Protein AF-A0A357MB24-F1 (afdb_monomer_lite)

Foldseek 3Di:
DVVVVVCVVVVHDDFDWAKDWDKDAPDFQDDPPDDDDDDDDDPVCPVVVVVVVVVLVCVQPVPPDPPNPRVVNPPVVVVVCVVRGIDTPDMDTGPTDPPDPDD

Radius of gyration: 17.46 Å; chains: 1; bounding box: 36×30×53 Å

pLDDT: mean 71.35, std 13.19, range [35.91, 92.62]

Secondary structure (DSSP, 8-state):
-HHHHHHHHHT-----EEEEEEEE-SS--PPTT---------GGGHHHHHHHHHHHHHHHHTS--TT---TTT-HHHHHHHHHTT-EEEEEEEEEE---PPP-

Structure (mmCIF, N/CA/C/O backbone):
data_AF-A0A357MB24-F1
#
_entry.id   AF-A0A357MB24-F1
#
loop_
_atom_site.group_PDB
_atom_site.id
_atom_site.type_symbol
_atom_site.label_atom_id
_atom_site.label_alt_id
_atom_site.label_comp_id
_atom_site.label_asym_id
_atom_site.label_entity_id
_atom_site.label_seq_id
_atom_site.pdbx_PDB_ins_code
_atom_site.Cartn_x
_atom_site.Cartn_y
_atom_site.Cartn_z
_atom_site.occupancy
_atom_site.B_iso_or_equiv
_atom_site.auth_seq_id
_atom_site.auth_comp_id
_atom_site.auth_asym_id
_atom_site.auth_atom_id
_atom_site.pdbx_PDB_model_num
ATOM 1 N N . MET A 1 1 ? 21.504 -3.002 -14.588 1.00 62.97 1 MET A N 1
ATOM 2 C CA . MET A 1 1 ? 20.906 -4.330 -14.275 1.00 62.97 1 MET A CA 1
ATOM 3 C C . MET A 1 1 ? 20.815 -5.166 -15.553 1.00 62.97 1 MET A C 1
ATOM 5 O O . MET A 1 1 ? 20.889 -4.589 -16.623 1.00 62.97 1 MET A O 1
ATOM 9 N N . PHE A 1 2 ? 20.645 -6.496 -15.474 1.00 74.50 2 PHE A N 1
ATOM 10 C CA . PHE A 1 2 ? 20.556 -7.361 -16.670 1.00 74.50 2 PHE A CA 1
ATOM 11 C C . PHE A 1 2 ? 19.482 -6.898 -17.671 1.00 74.50 2 PHE A C 1
ATOM 13 O O . PHE A 1 2 ? 19.770 -6.830 -18.856 1.00 74.50 2 PHE A O 1
ATOM 20 N N . ALA A 1 3 ? 18.284 -6.524 -17.200 1.00 72.12 3 ALA A N 1
ATOM 21 C CA . ALA A 1 3 ? 17.195 -6.054 -18.063 1.00 72.12 3 ALA A CA 1
ATOM 22 C C . ALA A 1 3 ? 17.539 -4.756 -18.818 1.00 72.12 3 ALA A C 1
ATOM 24 O O . ALA A 1 3 ? 17.264 -4.666 -20.006 1.00 72.12 3 ALA A O 1
ATOM 25 N N . GLU A 1 4 ? 18.200 -3.794 -18.160 1.00 72.38 4 GLU A N 1
ATOM 26 C CA . GLU A 1 4 ? 18.705 -2.568 -18.803 1.00 72.38 4 GLU A CA 1
ATOM 27 C C . GLU A 1 4 ? 19.686 -2.906 -19.922 1.00 72.38 4 GLU A C 1
ATOM 29 O O . GLU A 1 4 ? 19.462 -2.539 -21.069 1.00 72.38 4 GLU A O 1
ATOM 34 N N . SER A 1 5 ? 20.730 -3.673 -19.602 1.00 77.81 5 SER A N 1
ATOM 35 C CA . SER A 1 5 ? 21.784 -4.011 -20.562 1.00 77.81 5 SER A CA 1
ATOM 36 C C . SER A 1 5 ? 21.286 -4.900 -21.708 1.00 77.81 5 SER A C 1
ATOM 38 O O . SER A 1 5 ? 21.794 -4.808 -22.820 1.00 77.81 5 SER A O 1
ATOM 40 N N . PHE A 1 6 ? 20.294 -5.758 -21.454 1.00 80.75 6 PHE A N 1
ATOM 41 C CA . PHE A 1 6 ? 19.642 -6.568 -22.481 1.00 80.75 6 PHE A CA 1
ATOM 42 C C . PHE A 1 6 ? 18.815 -5.690 -23.429 1.00 80.75 6 PHE A C 1
ATOM 44 O O . PHE A 1 6 ? 18.965 -5.782 -24.643 1.00 80.75 6 PHE A O 1
ATOM 51 N N . CYS A 1 7 ? 17.989 -4.797 -22.889 1.00 82.81 7 CYS A N 1
ATOM 52 C CA . CYS A 1 7 ? 17.158 -3.905 -23.691 1.00 82.81 7 CYS A CA 1
ATOM 53 C C . CYS A 1 7 ? 17.979 -2.890 -24.499 1.00 82.81 7 CYS A C 1
ATOM 55 O O . CYS A 1 7 ? 17.669 -2.672 -25.666 1.00 82.81 7 CYS A O 1
ATOM 57 N N . GLU A 1 8 ? 19.064 -2.346 -23.934 1.00 81.19 8 GLU A N 1
ATOM 58 C CA . GLU A 1 8 ? 20.014 -1.485 -24.658 1.00 81.19 8 GLU A CA 1
ATOM 59 C C . GLU A 1 8 ? 20.636 -2.191 -25.871 1.00 81.19 8 GLU A C 1
ATOM 61 O O . GLU A 1 8 ? 20.787 -1.581 -26.926 1.00 81.19 8 GLU A O 1
ATOM 66 N N . LEU A 1 9 ? 20.972 -3.479 -25.738 1.00 87.19 9 LEU A N 1
ATOM 67 C CA . LEU A 1 9 ? 21.553 -4.276 -26.822 1.00 87.19 9 LEU A CA 1
ATOM 68 C C . LEU A 1 9 ? 20.534 -4.614 -27.922 1.00 87.19 9 LEU A C 1
ATOM 7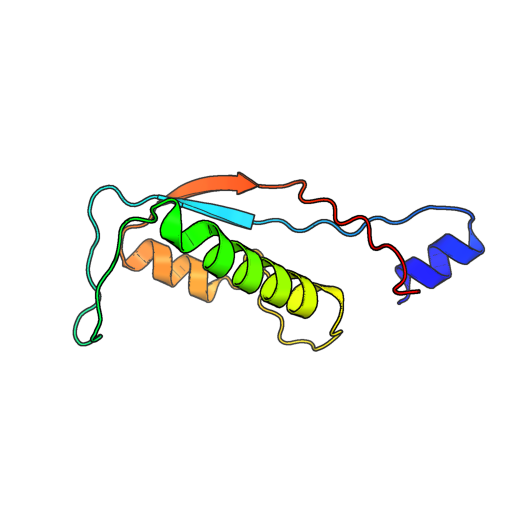0 O O . LEU A 1 9 ? 20.910 -4.769 -29.081 1.00 87.19 9 LEU A O 1
ATOM 74 N N . HIS A 1 10 ? 19.264 -4.765 -27.550 1.00 87.25 10 HIS A N 1
ATOM 75 C CA . HIS A 1 10 ? 18.193 -5.222 -28.435 1.00 87.25 10 HIS A CA 1
ATOM 76 C C . HIS A 1 10 ? 17.276 -4.095 -28.942 1.00 87.25 10 HIS A C 1
ATOM 78 O O . HIS A 1 10 ? 16.293 -4.388 -29.615 1.00 87.25 10 HIS A O 1
ATOM 84 N N . GLU A 1 11 ? 17.591 -2.828 -28.643 1.00 82.00 11 GLU A N 1
ATOM 85 C CA . GLU A 1 11 ? 16.744 -1.657 -28.944 1.00 82.00 11 GLU A CA 1
ATOM 86 C C . GLU A 1 11 ? 15.303 -1.792 -28.409 1.00 82.00 11 GLU A C 1
ATOM 88 O O . GLU A 1 11 ? 14.352 -1.215 -28.938 1.00 82.00 11 GLU A O 1
ATOM 93 N N . GLU A 1 12 ? 15.133 -2.549 -27.326 1.00 81.56 12 GLU A N 1
ATOM 94 C CA . GLU A 1 12 ? 13.852 -2.711 -26.646 1.00 81.56 12 GLU A CA 1
ATOM 95 C C . GLU A 1 12 ? 13.752 -1.762 -25.445 1.00 81.56 12 GLU A C 1
ATOM 97 O O . GLU A 1 12 ? 14.744 -1.245 -24.934 1.00 81.56 12 GLU A O 1
ATOM 102 N N . THR A 1 13 ? 12.537 -1.532 -24.949 1.00 72.38 13 THR A N 1
ATOM 103 C CA . THR A 1 13 ? 12.313 -0.780 -23.706 1.00 72.38 13 THR A CA 1
ATOM 104 C C . THR A 1 13 ? 11.803 -1.720 -22.627 1.00 72.38 13 THR A C 1
ATOM 106 O O . THR A 1 13 ? 10.752 -2.334 -22.810 1.00 72.38 13 THR A O 1
ATOM 109 N N . PHE A 1 14 ? 12.468 -1.779 -21.474 1.00 69.50 14 PHE A N 1
ATOM 110 C CA . PHE A 1 14 ? 11.886 -2.404 -20.287 1.00 69.50 14 PHE A CA 1
ATOM 111 C C . PHE A 1 14 ? 11.235 -1.345 -19.397 1.00 69.50 14 PHE A C 1
ATOM 113 O O . PHE A 1 14 ? 11.650 -0.187 -19.352 1.00 69.50 14 PHE A O 1
ATOM 120 N N . HIS A 1 15 ? 10.200 -1.761 -18.678 1.00 68.56 15 HIS A N 1
ATOM 121 C CA . HIS A 1 15 ? 9.497 -0.927 -17.718 1.00 68.56 15 HIS A CA 1
ATOM 122 C C . HIS A 1 15 ? 9.407 -1.667 -16.394 1.00 68.56 15 HIS A C 1
ATOM 124 O O . HIS A 1 15 ? 9.068 -2.851 -16.349 1.00 68.56 15 HIS A O 1
ATOM 130 N N . THR A 1 16 ? 9.694 -0.954 -15.312 1.00 66.88 16 THR A N 1
ATOM 131 C CA . THR A 1 16 ? 9.544 -1.488 -13.965 1.00 66.88 16 THR A CA 1
ATOM 132 C C . THR A 1 16 ? 8.199 -1.053 -13.400 1.00 66.88 16 THR A C 1
ATOM 134 O O . THR A 1 16 ? 7.892 0.138 -13.371 1.00 66.88 16 THR A O 1
ATOM 137 N N . TYR A 1 17 ? 7.415 -2.018 -12.925 1.00 67.56 17 TYR A N 1
ATOM 138 C CA . TYR A 1 17 ? 6.097 -1.784 -12.338 1.00 67.56 17 TYR A CA 1
ATOM 139 C C . TYR A 1 17 ? 6.093 -2.155 -10.856 1.00 67.56 17 TYR A C 1
ATOM 141 O O . TYR A 1 17 ? 6.716 -3.139 -10.449 1.00 67.56 17 TYR A O 1
ATOM 149 N N . MET A 1 18 ? 5.387 -1.365 -10.041 1.00 71.12 18 MET A N 1
ATOM 150 C CA . MET A 1 18 ? 5.107 -1.695 -8.642 1.00 71.12 18 MET A CA 1
ATOM 151 C C . MET A 1 18 ? 3.682 -2.213 -8.502 1.00 71.12 18 MET A C 1
ATOM 153 O O . MET A 1 18 ? 2.736 -1.547 -8.915 1.00 71.12 18 MET A O 1
ATOM 157 N N . MET A 1 19 ? 3.545 -3.353 -7.831 1.00 73.69 19 MET A N 1
ATOM 158 C CA . MET A 1 19 ? 2.257 -3.897 -7.414 1.00 73.69 19 MET A CA 1
ATOM 159 C C . MET A 1 19 ? 2.032 -3.588 -5.933 1.00 73.69 19 MET A C 1
ATOM 161 O O . MET A 1 19 ? 2.840 -3.986 -5.089 1.00 73.69 19 MET A O 1
ATOM 165 N N . LEU A 1 20 ? 0.924 -2.922 -5.609 1.00 76.31 20 LEU A N 1
ATOM 166 C CA . LEU A 1 20 ? 0.469 -2.726 -4.230 1.00 76.31 20 LEU A CA 1
ATOM 167 C C . LEU A 1 20 ? -0.838 -3.480 -3.992 1.00 76.31 20 LEU A C 1
ATOM 169 O O . LEU A 1 20 ? -1.745 -3.444 -4.822 1.00 76.31 20 LEU A O 1
ATOM 173 N N . GLU A 1 21 ? -0.954 -4.124 -2.835 1.00 76.75 21 GLU A N 1
ATOM 174 C CA . GLU A 1 21 ? -2.209 -4.713 -2.369 1.00 76.75 21 GLU A CA 1
ATOM 175 C C . GLU A 1 21 ? -2.892 -3.741 -1.407 1.00 76.75 21 GLU A C 1
ATOM 177 O O . GLU A 1 21 ? -2.292 -3.266 -0.439 1.00 76.75 21 GLU A O 1
ATOM 182 N N . ALA A 1 22 ? -4.148 -3.418 -1.698 1.00 79.56 22 ALA A N 1
ATOM 183 C CA . ALA A 1 22 ? -4.979 -2.586 -0.850 1.00 79.56 22 ALA A CA 1
ATOM 184 C C . ALA A 1 22 ? -5.743 -3.472 0.132 1.00 79.56 22 ALA A C 1
ATOM 186 O O . ALA A 1 22 ? -6.272 -4.521 -0.235 1.00 79.56 22 ALA A O 1
ATOM 187 N N . TYR A 1 23 ? -5.844 -3.016 1.374 1.00 81.44 23 TYR A N 1
ATOM 188 C CA . TYR A 1 23 ? -6.567 -3.701 2.432 1.00 81.44 23 TYR A CA 1
ATOM 189 C C . TYR A 1 23 ? -7.547 -2.737 3.094 1.00 81.44 23 TYR A C 1
ATOM 191 O O . TYR A 1 23 ? -7.236 -1.559 3.277 1.00 81.44 23 TYR 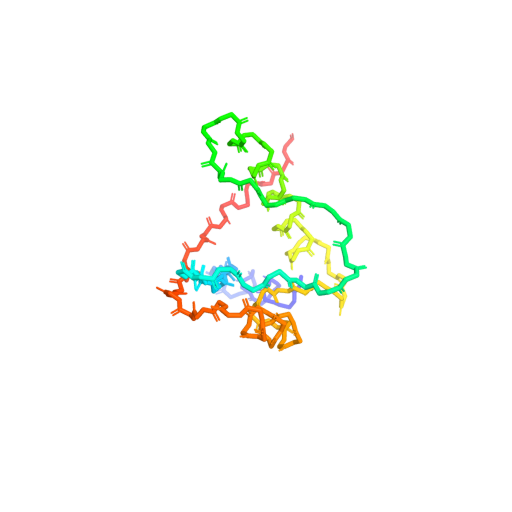A O 1
ATOM 199 N N . HIS A 1 24 ? -8.711 -3.236 3.500 1.00 82.06 24 HIS A N 1
ATOM 200 C CA . HIS A 1 24 ? -9.684 -2.461 4.266 1.00 82.06 24 HIS A CA 1
ATOM 201 C C . HIS A 1 24 ? -10.122 -3.224 5.515 1.00 82.06 24 HIS A C 1
ATOM 203 O O . HIS A 1 24 ? -10.111 -4.453 5.552 1.00 82.06 24 HIS A O 1
ATOM 209 N N . CYS A 1 25 ? -10.496 -2.496 6.563 1.00 80.94 25 CYS A N 1
ATOM 210 C CA . CYS A 1 25 ? -10.952 -3.078 7.817 1.00 80.94 25 CYS A CA 1
ATOM 211 C C . CYS A 1 25 ? -12.196 -2.335 8.297 1.00 80.94 25 CYS A C 1
ATOM 213 O O . CYS A 1 25 ? -12.135 -1.140 8.573 1.00 80.94 25 CYS A O 1
ATOM 215 N N . LEU A 1 26 ? -13.323 -3.045 8.390 1.00 75.88 26 LEU A N 1
ATOM 216 C CA . LEU A 1 26 ? -14.587 -2.474 8.870 1.00 75.88 26 LEU A CA 1
ATOM 217 C C . LEU A 1 26 ? -14.618 -2.351 10.399 1.00 75.88 26 LEU A C 1
ATOM 219 O O . LEU A 1 26 ? -15.227 -1.432 10.937 1.00 75.88 26 LEU A O 1
ATOM 223 N N . VAL A 1 27 ? -13.947 -3.273 11.098 1.00 80.19 27 VAL A N 1
ATOM 224 C CA . VAL A 1 27 ? -13.848 -3.299 12.561 1.00 80.19 27 VAL A CA 1
ATOM 225 C C . VAL A 1 27 ? -12.402 -3.563 12.949 1.00 80.19 27 VAL A C 1
ATOM 227 O O . VAL A 1 27 ? -11.927 -4.698 12.914 1.00 80.19 27 VAL A O 1
ATOM 230 N N . VAL A 1 28 ? -11.702 -2.498 13.328 1.00 74.50 28 VAL A N 1
ATOM 231 C CA . VAL A 1 28 ? -10.289 -2.558 13.705 1.00 74.50 28 VAL A CA 1
ATOM 232 C C . VAL A 1 28 ? -10.103 -3.409 14.961 1.00 74.5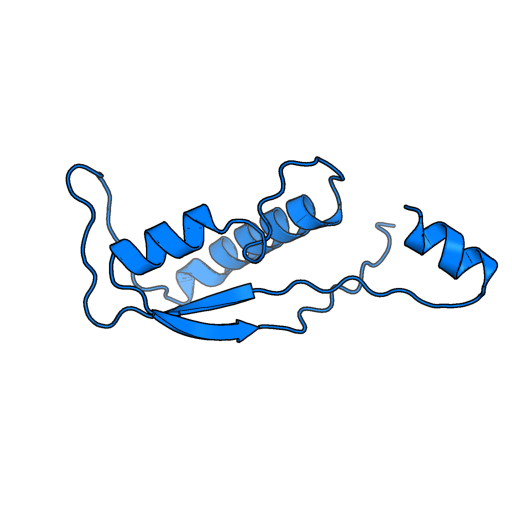0 28 VAL A C 1
ATOM 234 O O . VAL A 1 28 ? -10.556 -3.033 16.046 1.00 74.50 28 VAL A O 1
ATOM 237 N N . LYS A 1 29 ? -9.338 -4.502 14.852 1.00 79.88 29 LYS A N 1
ATOM 238 C CA . LYS A 1 29 ? -8.838 -5.234 16.023 1.00 79.88 29 LYS A CA 1
ATOM 239 C C . LYS A 1 29 ? -7.505 -4.632 16.449 1.00 79.88 29 LYS A C 1
ATOM 241 O O . LYS A 1 29 ? -6.475 -4.872 15.825 1.00 79.88 29 LYS A O 1
ATOM 246 N N . LYS A 1 30 ? -7.515 -3.813 17.503 1.00 76.25 30 LYS A N 1
ATOM 247 C CA . LYS A 1 30 ? -6.277 -3.211 18.015 1.00 76.25 30 LYS A CA 1
ATOM 248 C C . LYS A 1 30 ? -5.346 -4.305 18.564 1.00 76.25 30 LYS A C 1
ATOM 250 O O . LYS A 1 30 ? -5.810 -5.119 19.364 1.00 76.25 30 LYS A O 1
ATOM 255 N N . PRO A 1 31 ? -4.059 -4.328 18.177 1.00 73.75 31 PRO A N 1
ATOM 256 C CA . PRO A 1 31 ? -3.100 -5.266 18.746 1.00 73.75 31 PRO A CA 1
ATOM 257 C C . PRO A 1 31 ? -2.912 -5.005 20.245 1.00 73.75 31 PRO A C 1
ATOM 259 O O . PRO A 1 31 ? -2.805 -3.860 20.689 1.00 73.75 31 PRO A O 1
ATOM 262 N N . SER A 1 32 ? -2.884 -6.077 21.035 1.00 78.12 32 SER A N 1
ATOM 263 C CA . SER A 1 32 ? -2.657 -6.006 22.479 1.00 78.12 32 SER A CA 1
ATOM 264 C C . SER A 1 32 ? -1.213 -5.582 22.768 1.00 78.12 32 SER A C 1
ATOM 266 O O . SER A 1 32 ? -0.290 -6.068 22.121 1.00 78.12 32 SER A O 1
ATOM 268 N N . ASN A 1 33 ? -1.011 -4.706 23.757 1.00 80.12 33 ASN A N 1
ATOM 269 C CA . ASN A 1 33 ? 0.311 -4.253 24.227 1.00 80.12 33 ASN A CA 1
ATOM 270 C C . ASN A 1 33 ? 1.149 -3.436 23.222 1.00 80.12 33 ASN A C 1
ATOM 272 O O . ASN A 1 33 ? 2.353 -3.284 23.416 1.00 80.12 33 ASN A O 1
ATOM 276 N N . VAL A 1 34 ? 0.533 -2.869 22.181 1.00 78.19 34 VAL A N 1
ATOM 277 C CA . VAL A 1 34 ? 1.187 -1.901 21.285 1.00 78.19 34 VAL A CA 1
ATOM 278 C C . VAL A 1 34 ? 0.643 -0.505 21.584 1.00 78.19 34 VAL A C 1
ATOM 280 O O . VAL A 1 34 ? -0.549 -0.247 21.421 1.00 78.19 34 VAL A O 1
ATOM 283 N N . GLY A 1 35 ? 1.509 0.397 22.049 1.00 79.38 35 GLY A N 1
ATOM 284 C CA . GLY A 1 35 ? 1.156 1.802 22.260 1.00 79.38 35 GLY A CA 1
ATOM 285 C C . GLY A 1 35 ? 0.960 2.547 20.935 1.00 79.38 35 GLY A C 1
ATOM 286 O O . GLY A 1 35 ? 1.636 2.258 19.952 1.00 79.38 35 GLY A O 1
ATOM 287 N N . GLY A 1 36 ? 0.042 3.516 20.908 1.00 81.62 36 GLY A N 1
ATOM 288 C CA . GLY A 1 36 ? -0.223 4.355 19.737 1.00 81.62 36 GLY A CA 1
ATOM 289 C C . GLY A 1 36 ? -1.711 4.567 19.468 1.00 81.62 36 GLY A C 1
ATOM 290 O O . GLY A 1 36 ? -2.577 4.146 20.237 1.00 81.62 36 GLY A O 1
ATOM 291 N N . TYR A 1 37 ? -2.015 5.240 18.362 1.00 73.75 37 TYR A N 1
ATOM 292 C CA . TYR A 1 37 ? -3.380 5.489 17.911 1.00 73.75 37 TYR A CA 1
ATOM 293 C C . TYR A 1 37 ? -3.467 5.342 16.389 1.00 73.75 37 TYR A C 1
ATOM 295 O O . TYR A 1 37 ? -2.526 5.655 15.664 1.00 73.75 37 TYR A O 1
ATOM 303 N N . LEU A 1 38 ? -4.617 4.879 15.904 1.00 74.38 38 LEU A N 1
ATOM 304 C CA . LEU A 1 38 ? -4.956 4.944 14.486 1.00 74.38 38 LEU A CA 1
ATOM 305 C C . LEU A 1 38 ? -5.640 6.282 14.230 1.00 74.38 38 LEU A C 1
ATOM 307 O O . LEU A 1 38 ? -6.542 6.661 14.980 1.00 74.38 38 LEU A O 1
ATOM 311 N N . ARG A 1 39 ? -5.211 6.989 13.185 1.00 78.75 39 ARG A N 1
ATOM 312 C CA . ARG A 1 39 ? -5.887 8.195 12.700 1.00 78.75 39 ARG A CA 1
ATOM 313 C C . ARG A 1 39 ? -6.491 7.919 11.340 1.00 78.75 39 ARG A C 1
ATOM 315 O O . ARG A 1 39 ? -5.872 7.253 10.514 1.00 78.75 39 ARG A O 1
ATOM 322 N N . LEU A 1 40 ? -7.685 8.456 11.122 1.00 80.19 40 LEU A N 1
ATOM 323 C CA . LEU A 1 40 ? -8.236 8.556 9.782 1.00 80.19 40 LEU A CA 1
ATOM 324 C C . LEU A 1 40 ? -7.348 9.509 8.975 1.00 80.19 40 LEU A C 1
ATOM 326 O O . LEU A 1 40 ? -7.010 10.590 9.460 1.00 80.19 40 LEU A O 1
ATOM 330 N N . ALA A 1 41 ? -6.959 9.098 7.771 1.00 81.62 41 ALA A N 1
ATOM 331 C CA . ALA A 1 41 ? -6.221 9.965 6.870 1.00 81.62 41 ALA A CA 1
ATOM 332 C C . ALA A 1 41 ? -7.138 11.103 6.393 1.00 81.62 41 ALA A C 1
ATOM 334 O O . ALA A 1 41 ? -8.180 10.861 5.789 1.00 81.62 41 ALA A O 1
ATOM 335 N N . THR A 1 42 ? -6.746 12.336 6.695 1.00 90.19 42 THR A N 1
ATOM 336 C CA . THR A 1 42 ? -7.304 13.583 6.155 1.00 90.19 42 THR A CA 1
ATOM 337 C C . THR A 1 42 ? -6.343 14.197 5.130 1.00 90.19 42 THR A C 1
ATOM 339 O O . THR A 1 42 ? -5.205 13.744 4.982 1.00 90.19 42 THR A O 1
ATOM 342 N N . GLU A 1 43 ? -6.777 15.252 4.434 1.00 91.31 43 GLU A N 1
ATOM 343 C CA . GLU A 1 43 ? -5.951 15.978 3.453 1.00 91.31 43 GLU A CA 1
ATOM 344 C C . GLU A 1 43 ? -4.649 16.539 4.049 1.00 91.31 43 GLU A C 1
ATOM 346 O O . GLU A 1 43 ? -3.634 16.626 3.362 1.00 91.31 43 GLU A O 1
ATOM 351 N N . GLU A 1 44 ? -4.635 16.827 5.352 1.00 92.62 44 GLU A N 1
ATOM 352 C CA . GLU A 1 44 ? -3.451 17.298 6.082 1.00 92.62 44 GLU A CA 1
ATOM 353 C C . GLU A 1 44 ? -2.264 16.322 5.996 1.00 92.62 44 GLU A C 1
ATOM 355 O O . GLU A 1 44 ? -1.112 16.732 6.132 1.00 92.62 44 GLU A O 1
ATOM 360 N N . TYR A 1 45 ? -2.521 15.032 5.743 1.00 87.06 45 TYR A N 1
ATOM 361 C CA . TYR A 1 45 ? -1.486 13.999 5.669 1.00 87.06 45 TYR A CA 1
ATOM 362 C C . TYR A 1 45 ? -0.985 13.718 4.250 1.00 87.06 45 TYR A C 1
ATOM 364 O O . TYR A 1 45 ? -0.109 12.865 4.092 1.00 87.06 45 TYR A O 1
ATOM 372 N N . ILE A 1 46 ? -1.496 14.406 3.220 1.00 87.00 46 ILE A N 1
ATOM 373 C CA . ILE A 1 46 ? -1.118 14.148 1.819 1.00 87.00 46 ILE A CA 1
ATOM 374 C C . ILE A 1 46 ? 0.401 14.223 1.640 1.00 87.00 46 ILE A C 1
ATOM 376 O O . ILE A 1 46 ? 0.992 13.292 1.096 1.00 87.00 46 ILE A O 1
ATOM 380 N N . THR A 1 47 ? 1.047 15.273 2.154 1.00 89.56 47 THR A N 1
ATOM 381 C CA . THR A 1 47 ? 2.504 15.445 2.038 1.00 89.56 47 THR A CA 1
ATOM 382 C C . THR A 1 47 ? 3.262 14.314 2.728 1.00 89.56 47 THR A C 1
ATOM 384 O O . THR A 1 47 ? 4.164 13.725 2.141 1.00 89.56 47 THR A O 1
ATOM 387 N N . THR A 1 48 ? 2.860 13.941 3.946 1.00 88.69 48 THR A N 1
ATOM 388 C CA . THR A 1 48 ? 3.498 12.848 4.694 1.00 88.69 48 THR A CA 1
ATOM 389 C C . THR A 1 48 ? 3.361 11.508 3.973 1.00 88.69 48 THR A C 1
ATOM 391 O O . THR A 1 48 ? 4.328 10.749 3.887 1.00 88.69 48 THR A O 1
ATOM 394 N N . ILE A 1 49 ? 2.177 11.215 3.429 1.00 85.00 49 ILE A N 1
ATOM 395 C CA . ILE A 1 49 ? 1.924 9.991 2.660 1.00 85.00 49 ILE A CA 1
ATOM 396 C C . ILE A 1 49 ? 2.757 10.001 1.373 1.00 85.00 49 ILE A C 1
ATOM 398 O O . ILE A 1 49 ? 3.396 8.998 1.058 1.00 85.00 49 ILE A O 1
ATOM 402 N N . ALA A 1 50 ? 2.806 11.126 0.657 1.00 86.00 50 ALA A N 1
ATOM 403 C CA . ALA A 1 50 ? 3.578 11.261 -0.575 1.00 86.00 50 ALA A CA 1
ATOM 404 C C . ALA A 1 50 ? 5.084 11.058 -0.338 1.00 86.00 50 ALA A C 1
ATOM 406 O O . ALA A 1 50 ? 5.719 10.286 -1.057 1.00 86.00 50 ALA A O 1
ATOM 407 N N . GLU A 1 51 ? 5.650 11.674 0.701 1.00 84.88 51 GLU A N 1
ATOM 408 C CA . GLU A 1 51 ? 7.059 11.498 1.073 1.00 84.88 51 GLU A CA 1
ATOM 409 C C . GLU A 1 51 ? 7.379 10.056 1.477 1.00 84.88 51 GLU A C 1
ATOM 411 O O . GLU A 1 51 ? 8.427 9.513 1.106 1.00 84.88 51 GLU A O 1
ATOM 416 N N . PHE A 1 52 ? 6.484 9.419 2.238 1.00 85.31 52 PHE A N 1
ATOM 417 C CA . PHE A 1 52 ? 6.624 8.011 2.593 1.00 85.31 52 PHE A CA 1
ATOM 418 C C . PHE A 1 52 ? 6.645 7.135 1.338 1.00 85.31 52 PHE A C 1
ATOM 420 O O . PHE A 1 52 ? 7.558 6.324 1.175 1.00 85.31 52 PHE A O 1
ATOM 427 N N . MET A 1 53 ? 5.688 7.337 0.429 1.00 81.19 53 MET A N 1
ATOM 428 C CA . MET A 1 53 ? 5.595 6.584 -0.822 1.00 81.19 53 MET A CA 1
ATOM 429 C C . MET A 1 53 ? 6.822 6.809 -1.707 1.00 81.19 53 MET A C 1
ATOM 431 O O . MET A 1 53 ? 7.378 5.845 -2.226 1.00 81.19 53 MET A O 1
ATOM 435 N N . GLN A 1 54 ? 7.317 8.043 -1.818 1.00 80.69 54 GLN A N 1
ATOM 436 C CA . GLN A 1 54 ? 8.538 8.343 -2.568 1.00 80.69 54 GLN A CA 1
ATOM 437 C C . GLN A 1 54 ? 9.741 7.560 -2.022 1.00 80.69 54 GLN A C 1
ATOM 439 O O . GLN A 1 54 ? 10.464 6.914 -2.785 1.00 80.69 54 GLN A O 1
ATOM 444 N N . LYS A 1 55 ? 9.949 7.578 -0.699 1.00 77.44 55 LYS A N 1
ATOM 445 C CA . LYS A 1 55 ? 11.038 6.832 -0.045 1.00 77.44 55 LYS A CA 1
ATOM 446 C C . LYS A 1 55 ? 10.865 5.324 -0.203 1.00 77.44 55 LYS A C 1
ATOM 448 O O . LYS A 1 55 ? 11.847 4.618 -0.433 1.00 77.44 55 LYS A O 1
ATOM 453 N N . TYR A 1 56 ? 9.633 4.835 -0.099 1.00 78.31 56 TYR A N 1
ATOM 454 C CA . TYR A 1 56 ? 9.302 3.429 -0.290 1.00 78.31 56 TYR A CA 1
ATOM 455 C C . TYR A 1 56 ? 9.656 2.953 -1.705 1.00 78.31 56 TYR A C 1
ATOM 457 O O . TYR A 1 56 ? 10.394 1.981 -1.864 1.00 78.31 56 TYR A O 1
ATOM 465 N N . VAL A 1 57 ? 9.208 3.686 -2.725 1.00 76.25 57 VAL A N 1
ATOM 466 C CA . VAL A 1 57 ? 9.479 3.411 -4.144 1.00 76.25 57 VAL A CA 1
ATOM 467 C C . VAL A 1 57 ? 10.974 3.460 -4.437 1.00 76.25 57 VAL A C 1
ATOM 469 O O . VAL A 1 57 ? 11.509 2.543 -5.059 1.00 76.25 57 VAL A O 1
ATOM 472 N N . HIS A 1 58 ? 11.669 4.485 -3.939 1.00 74.38 58 HIS A N 1
ATOM 473 C CA . HIS A 1 58 ? 13.118 4.593 -4.082 1.00 74.38 58 HIS A CA 1
ATOM 474 C C . HIS A 1 58 ? 13.836 3.374 -3.482 1.00 74.38 58 HIS A C 1
ATOM 476 O O . HIS A 1 58 ? 14.721 2.803 -4.114 1.00 74.38 58 HIS A O 1
ATOM 482 N N . ASN A 1 59 ? 13.432 2.925 -2.292 1.00 70.81 59 ASN A N 1
ATOM 483 C CA . ASN A 1 59 ? 14.033 1.749 -1.667 1.00 70.81 59 ASN A CA 1
ATOM 484 C C . ASN A 1 59 ? 13.712 0.442 -2.404 1.00 70.81 59 ASN A C 1
ATOM 486 O O . ASN A 1 59 ? 14.562 -0.439 -2.420 1.00 70.81 59 ASN A O 1
ATOM 490 N N . CYS A 1 60 ? 12.527 0.312 -3.009 1.00 69.06 60 CYS A N 1
ATOM 491 C CA . CYS A 1 60 ? 12.155 -0.885 -3.767 1.00 69.06 60 CYS A CA 1
ATOM 492 C C . CYS A 1 60 ? 12.866 -0.990 -5.121 1.00 69.06 60 CYS A C 1
ATOM 494 O O . CYS A 1 60 ? 13.168 -2.101 -5.547 1.00 69.06 60 CYS A O 1
ATOM 496 N N . PHE A 1 61 ? 13.134 0.135 -5.795 1.00 67.75 61 PHE A N 1
ATOM 497 C CA . PHE A 1 61 ? 13.654 0.118 -7.169 1.00 67.75 61 PHE A CA 1
ATOM 498 C C . PHE A 1 61 ? 15.092 0.604 -7.337 1.00 67.75 61 PHE A C 1
ATOM 500 O O . PHE A 1 61 ? 15.806 0.082 -8.186 1.00 67.75 61 PHE A O 1
ATOM 507 N N . MET A 1 62 ? 15.530 1.601 -6.566 1.00 61.75 62 MET A N 1
ATOM 508 C CA . MET A 1 62 ? 16.799 2.301 -6.822 1.00 61.75 62 MET A CA 1
ATOM 509 C C . MET A 1 62 ? 17.956 1.762 -5.993 1.00 61.75 62 MET A C 1
ATOM 511 O O . MET A 1 62 ? 19.102 1.735 -6.439 1.00 61.75 62 MET A O 1
ATOM 515 N N . LYS A 1 63 ? 17.676 1.318 -4.768 1.00 57.00 63 LYS A N 1
ATOM 516 C CA . LYS A 1 63 ? 18.658 0.617 -3.947 1.00 57.00 63 LYS A CA 1
ATOM 517 C C . LYS A 1 63 ? 18.472 -0.867 -4.210 1.00 57.00 63 LYS A C 1
ATOM 519 O O . LYS A 1 63 ? 17.582 -1.471 -3.631 1.00 57.00 63 LYS A O 1
ATOM 524 N N . GLY A 1 64 ? 19.321 -1.455 -5.054 1.00 51.53 64 GLY A N 1
ATOM 525 C CA . GLY A 1 64 ? 19.423 -2.907 -5.271 1.00 51.53 64 GLY A CA 1
ATOM 526 C C . GLY A 1 64 ? 19.868 -3.688 -4.024 1.00 51.53 64 GLY A C 1
ATOM 527 O O . GLY A 1 64 ? 20.758 -4.527 -4.100 1.00 51.53 64 GLY A O 1
ATOM 528 N N . ASN A 1 65 ? 19.304 -3.375 -2.858 1.00 43.78 65 ASN A N 1
ATOM 529 C CA . ASN A 1 65 ? 19.538 -4.055 -1.603 1.00 43.78 65 ASN A CA 1
ATOM 530 C C . ASN A 1 65 ? 18.420 -5.081 -1.408 1.00 43.78 65 ASN A C 1
ATOM 532 O O . ASN A 1 65 ? 17.236 -4.751 -1.355 1.00 43.78 65 ASN A O 1
ATOM 536 N N . THR A 1 66 ? 18.839 -6.330 -1.289 1.00 42.75 66 THR A N 1
ATOM 537 C CA . THR A 1 66 ? 18.093 -7.592 -1.251 1.00 42.75 66 THR A CA 1
ATOM 538 C C . THR A 1 66 ? 17.097 -7.753 -0.092 1.00 42.75 66 THR A C 1
ATOM 540 O O . THR A 1 66 ? 16.614 -8.854 0.140 1.00 42.75 66 THR A O 1
ATOM 543 N N . ASN A 1 67 ? 16.736 -6.669 0.600 1.00 46.44 67 ASN A N 1
ATOM 544 C CA . ASN A 1 67 ? 15.793 -6.654 1.722 1.00 46.44 67 ASN A CA 1
ATOM 545 C C . ASN A 1 67 ? 14.625 -5.669 1.526 1.00 46.44 67 ASN A C 1
ATOM 547 O O . ASN A 1 67 ? 13.889 -5.394 2.476 1.00 46.44 67 ASN A O 1
ATOM 551 N N . ALA A 1 68 ? 14.449 -5.098 0.329 1.00 47.50 68 ALA A N 1
ATOM 552 C CA . ALA A 1 68 ? 13.298 -4.253 0.045 1.00 47.50 68 ALA A CA 1
ATOM 553 C C . ALA A 1 68 ? 12.022 -5.104 0.020 1.00 47.50 68 ALA A C 1
ATOM 555 O O . ALA A 1 68 ? 11.743 -5.843 -0.920 1.00 47.50 68 ALA A O 1
ATOM 556 N N . LEU A 1 69 ? 11.251 -5.003 1.098 1.00 47.19 69 LEU A N 1
ATOM 557 C CA . LEU A 1 69 ? 9.927 -5.586 1.233 1.00 47.19 69 LEU A CA 1
ATOM 558 C C . LEU A 1 69 ? 8.974 -4.869 0.255 1.00 47.19 69 LEU A C 1
ATOM 560 O O . LEU A 1 69 ? 8.228 -3.972 0.661 1.00 47.19 69 LEU A O 1
ATOM 564 N N . CYS A 1 70 ? 8.992 -5.243 -1.035 1.00 49.28 70 CYS A N 1
ATOM 565 C CA . CYS A 1 70 ? 7.841 -5.008 -1.916 1.00 49.28 70 CYS A CA 1
ATOM 566 C C . CYS A 1 70 ? 6.611 -5.524 -1.166 1.00 49.28 70 CYS A C 1
ATOM 568 O O . CYS A 1 70 ? 6.661 -6.626 -0.617 1.00 49.28 70 CYS A O 1
ATOM 570 N N . GLY A 1 71 ? 5.514 -4.766 -1.119 1.00 49.81 71 GLY A N 1
ATOM 571 C CA . GLY A 1 71 ? 4.283 -5.194 -0.445 1.00 49.81 71 GLY A CA 1
ATOM 572 C C . GLY A 1 71 ? 3.817 -6.563 -0.950 1.00 49.81 71 GLY A C 1
ATOM 573 O O . GLY A 1 71 ? 3.316 -7.372 -0.182 1.00 49.81 71 GLY A O 1
ATOM 574 N N . CYS A 1 72 ? 4.129 -6.863 -2.213 1.00 46.88 72 CYS A N 1
ATOM 575 C CA . CYS A 1 72 ? 3.920 -8.139 -2.882 1.00 46.88 72 CYS A CA 1
ATOM 576 C C . CYS A 1 72 ? 4.824 -9.306 -2.414 1.00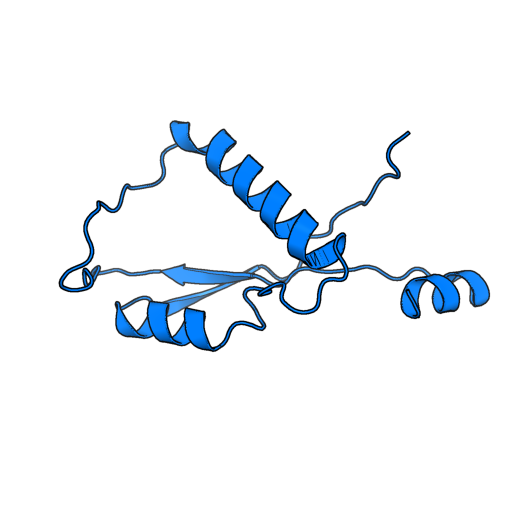 46.88 72 CYS A C 1
ATOM 578 O O . CYS A 1 72 ? 4.467 -10.469 -2.585 1.00 46.88 72 CYS A O 1
ATOM 580 N N . GLN A 1 73 ? 5.999 -9.022 -1.845 1.00 49.00 73 GLN A N 1
ATOM 581 C CA . GLN A 1 73 ? 7.025 -10.001 -1.442 1.00 49.00 73 GLN A CA 1
ATOM 582 C C . GLN A 1 73 ? 7.238 -10.065 0.072 1.00 49.00 73 GLN A C 1
ATOM 584 O O . GLN A 1 73 ? 8.111 -10.795 0.538 1.00 49.00 73 GLN A O 1
ATOM 589 N N . ASN A 1 74 ? 6.422 -9.355 0.855 1.00 57.28 74 ASN A N 1
ATOM 590 C CA . ASN A 1 74 ? 6.374 -9.499 2.304 1.00 57.28 74 ASN A CA 1
ATOM 591 C C . ASN A 1 74 ? 5.128 -10.295 2.738 1.00 57.28 74 ASN A C 1
ATOM 593 O O . ASN A 1 74 ? 4.185 -9.727 3.299 1.00 57.28 74 ASN A O 1
ATOM 597 N N . PRO A 1 75 ? 5.112 -11.630 2.539 1.00 56.69 75 PRO A N 1
ATOM 598 C CA . PRO A 1 75 ? 3.984 -12.470 2.933 1.00 56.69 75 PRO A CA 1
ATOM 599 C C . PRO A 1 75 ? 3.746 -12.459 4.451 1.00 56.69 75 PRO A C 1
ATOM 601 O O . PRO A 1 75 ? 2.684 -12.879 4.908 1.00 56.69 75 PRO A O 1
ATOM 604 N N . VAL A 1 76 ? 4.715 -11.992 5.247 1.00 59.72 76 VAL A N 1
ATOM 605 C CA . VAL A 1 76 ? 4.581 -11.859 6.701 1.00 59.72 76 VAL A CA 1
ATOM 606 C C . VAL A 1 76 ? 3.712 -10.649 7.055 1.00 59.72 76 VAL A C 1
ATOM 608 O O . VAL A 1 76 ? 2.803 -10.794 7.870 1.00 59.72 76 VAL A O 1
ATOM 611 N N . SER A 1 77 ? 3.902 -9.491 6.410 1.00 62.84 77 SER A N 1
ATOM 612 C CA . SER A 1 77 ? 3.048 -8.312 6.645 1.00 62.84 77 SER A CA 1
ATOM 613 C C . SER A 1 77 ? 1.591 -8.558 6.265 1.00 62.84 77 SER A C 1
ATOM 615 O O . SER A 1 77 ? 0.705 -8.190 7.033 1.00 62.84 77 SER A O 1
ATOM 617 N N . ASN A 1 78 ? 1.327 -9.248 5.152 1.00 65.44 78 ASN A N 1
ATOM 618 C CA . ASN A 1 78 ? -0.044 -9.569 4.740 1.00 65.44 78 ASN A CA 1
ATOM 619 C C . ASN A 1 78 ? -0.768 -10.425 5.789 1.00 65.44 78 ASN A C 1
ATOM 621 O O . ASN A 1 78 ? -1.919 -10.154 6.134 1.00 65.44 78 ASN A O 1
ATOM 625 N N . LYS A 1 79 ? -0.066 -11.398 6.387 1.00 66.75 79 LYS A N 1
ATOM 626 C CA . LYS A 1 79 ? -0.597 -12.208 7.496 1.00 66.75 79 LYS A CA 1
ATOM 627 C C . LYS A 1 79 ? -0.864 -11.381 8.754 1.00 66.75 79 LYS A C 1
ATOM 629 O O . LYS A 1 79 ? -1.820 -11.668 9.473 1.00 66.75 79 LYS A O 1
ATOM 634 N N . VAL A 1 80 ? -0.051 -10.357 9.026 1.00 71.00 80 VAL A N 1
ATOM 635 C CA . VAL A 1 80 ? -0.287 -9.435 10.148 1.00 71.00 80 VAL A CA 1
ATOM 636 C C . VAL A 1 80 ? -1.534 -8.593 9.900 1.00 71.00 80 VAL A C 1
ATOM 638 O O . VAL A 1 80 ? -2.381 -8.531 10.782 1.00 71.00 80 VAL A O 1
ATOM 641 N N . TYR A 1 81 ? -1.708 -8.009 8.710 1.00 70.94 81 TYR A N 1
ATOM 642 C CA . TYR A 1 81 ? -2.919 -7.244 8.382 1.00 70.94 81 TYR A CA 1
ATOM 643 C C . TYR A 1 81 ? -4.185 -8.099 8.521 1.00 70.94 81 TYR A C 1
ATOM 645 O O . TYR A 1 81 ? -5.149 -7.688 9.173 1.00 70.94 81 TYR A O 1
ATOM 653 N N . GLN A 1 82 ? -4.150 -9.327 8.002 1.00 72.56 82 GLN A N 1
ATOM 654 C CA . GLN A 1 82 ? -5.253 -10.279 8.136 1.00 72.56 82 GLN A CA 1
ATOM 655 C C . GLN A 1 82 ? -5.551 -10.636 9.601 1.00 72.56 82 GLN A C 1
ATOM 657 O O . GLN A 1 82 ? -6.719 -10.698 9.994 1.00 72.56 82 GLN A O 1
ATOM 662 N N . SER A 1 83 ? -4.527 -10.814 10.444 1.00 73.56 83 SER A N 1
ATOM 663 C CA . SER A 1 83 ? -4.726 -11.174 11.857 1.00 73.56 83 SER A CA 1
ATOM 664 C C . SER A 1 83 ? -5.388 -10.060 12.676 1.00 73.56 83 SER A C 1
ATOM 666 O O . SER A 1 83 ? -6.175 -10.348 13.583 1.00 73.56 83 SER A O 1
ATOM 668 N N . ILE A 1 84 ? -5.164 -8.794 12.307 1.00 74.12 84 ILE A N 1
ATOM 669 C CA . ILE A 1 84 ? -5.823 -7.628 12.919 1.00 74.12 84 ILE A CA 1
ATOM 670 C C . ILE A 1 84 ? -7.142 -7.231 12.223 1.00 74.12 84 ILE A C 1
ATOM 672 O O . ILE A 1 84 ? -7.733 -6.199 12.545 1.00 74.12 84 ILE A O 1
ATOM 676 N N . GLY A 1 85 ? -7.655 -8.083 11.327 1.00 76.38 85 GLY A N 1
ATOM 677 C CA . GLY A 1 85 ? -9.001 -7.974 10.754 1.00 76.38 85 GLY A CA 1
ATOM 678 C C . GLY A 1 85 ? -9.101 -7.195 9.443 1.00 76.38 85 GLY A C 1
ATOM 679 O O . GLY A 1 85 ? -10.213 -6.846 9.044 1.00 76.38 85 GLY A O 1
ATOM 680 N N . PHE A 1 86 ? -7.982 -6.901 8.782 1.00 81.62 86 PHE A N 1
ATOM 681 C CA . PHE A 1 86 ? -8.000 -6.321 7.443 1.00 81.62 86 PHE A CA 1
ATOM 682 C C . PHE A 1 86 ? -8.233 -7.409 6.389 1.00 81.62 86 PHE A C 1
ATOM 684 O O . PHE A 1 86 ? -7.704 -8.515 6.488 1.00 81.62 86 PHE A O 1
ATOM 691 N N . VAL A 1 87 ? -9.008 -7.076 5.363 1.00 81.62 87 VAL A N 1
ATOM 692 C CA . VAL A 1 87 ? -9.345 -7.951 4.235 1.00 81.62 87 VAL A CA 1
ATOM 693 C C . VAL A 1 87 ? -8.820 -7.310 2.950 1.00 81.62 87 VAL A C 1
ATOM 695 O O . VAL A 1 87 ? -8.786 -6.081 2.856 1.00 81.62 87 VAL A O 1
ATOM 698 N N . GLU A 1 88 ? -8.361 -8.118 1.989 1.00 81.56 88 GLU A N 1
ATOM 699 C CA . GLU A 1 88 ? -7.923 -7.624 0.673 1.00 81.56 88 GLU A CA 1
ATOM 700 C C . GLU A 1 88 ? -9.082 -6.865 0.010 1.00 81.56 88 GLU A C 1
ATOM 702 O O . GLU A 1 88 ? -10.198 -7.370 -0.091 1.00 81.56 88 GLU A O 1
ATOM 707 N N . ALA A 1 89 ? -8.811 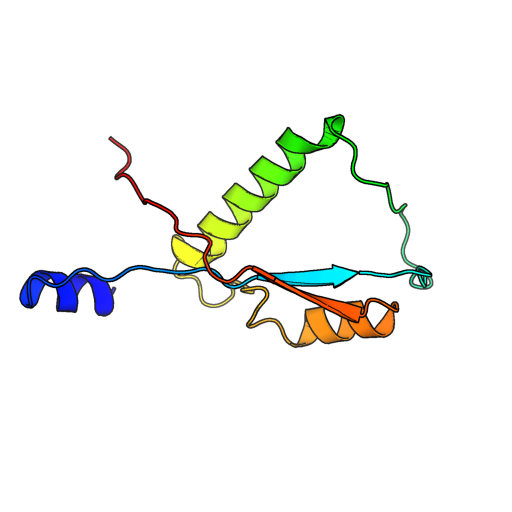-5.630 -0.402 1.00 83.12 89 ALA A N 1
ATOM 708 C CA . ALA A 1 89 ? -9.769 -4.709 -1.009 1.00 83.12 89 ALA A CA 1
ATOM 709 C C . ALA A 1 89 ? -9.501 -4.485 -2.505 1.00 83.12 89 ALA A C 1
ATOM 711 O O . ALA A 1 89 ? -10.316 -3.874 -3.193 1.00 83.12 89 ALA A O 1
ATOM 712 N N . GLY A 1 90 ? -8.349 -4.936 -3.006 1.00 80.38 90 GLY A N 1
ATOM 713 C CA . GLY A 1 90 ? -7.964 -4.796 -4.404 1.00 80.38 90 GLY A CA 1
ATOM 714 C C . GLY A 1 90 ? -6.457 -4.696 -4.592 1.00 80.38 90 GLY A C 1
ATOM 715 O O . GLY A 1 90 ? -5.674 -4.804 -3.647 1.00 80.38 90 GLY A O 1
ATOM 716 N N . ARG A 1 91 ? -6.050 -4.466 -5.840 1.00 78.12 91 ARG A N 1
ATOM 717 C CA . ARG A 1 91 ? -4.647 -4.331 -6.237 1.00 78.12 91 ARG A CA 1
ATOM 718 C C . ARG A 1 91 ? -4.469 -3.089 -7.085 1.00 78.12 91 ARG A C 1
ATOM 720 O O . ARG A 1 91 ? -5.253 -2.843 -7.997 1.00 78.12 91 ARG A O 1
ATOM 727 N N . ILE A 1 92 ? -3.418 -2.335 -6.799 1.00 75.25 92 ILE A N 1
ATOM 728 C CA . ILE A 1 92 ? -2.966 -1.226 -7.631 1.00 75.25 92 ILE A CA 1
ATOM 729 C C . ILE A 1 92 ? -1.776 -1.762 -8.416 1.00 75.25 92 ILE A C 1
ATOM 731 O O . ILE A 1 92 ? -0.708 -1.993 -7.849 1.00 75.25 92 ILE A O 1
ATOM 735 N N . ALA A 1 93 ? -2.014 -2.056 -9.693 1.00 61.28 93 ALA A N 1
ATOM 736 C CA . ALA A 1 93 ? -1.109 -2.864 -10.501 1.00 61.28 93 ALA A CA 1
ATOM 737 C C . ALA A 1 93 ? -0.156 -2.066 -11.397 1.00 61.28 93 ALA A C 1
ATOM 739 O O . ALA A 1 93 ? 0.823 -2.613 -11.891 1.00 61.28 93 ALA A O 1
ATOM 740 N N . ASP A 1 94 ? -0.447 -0.788 -11.624 1.00 62.78 94 ASP A N 1
ATOM 741 C CA . ASP A 1 94 ? 0.165 -0.051 -12.726 1.00 62.78 94 ASP A CA 1
ATOM 742 C C . ASP A 1 94 ? 0.664 1.324 -12.282 1.00 62.78 94 ASP A C 1
ATOM 744 O O . ASP A 1 94 ? 0.346 2.367 -12.854 1.00 62.78 94 ASP A O 1
ATOM 748 N N . ILE A 1 95 ? 1.433 1.341 -11.189 1.00 63.50 95 ILE A N 1
ATOM 749 C CA . ILE A 1 95 ? 2.163 2.550 -10.812 1.00 63.50 95 ILE A CA 1
ATOM 750 C C . ILE A 1 95 ? 3.430 2.597 -11.662 1.00 63.50 95 ILE A C 1
ATOM 752 O O . ILE A 1 95 ? 4.471 2.044 -11.295 1.00 63.50 95 ILE A O 1
ATOM 756 N N . LYS A 1 96 ? 3.307 3.240 -12.824 1.00 62.88 96 LYS A N 1
ATOM 757 C CA . LYS A 1 96 ? 4.427 3.530 -13.713 1.00 62.88 96 LYS A CA 1
ATOM 758 C C . LYS A 1 96 ? 5.225 4.707 -13.159 1.00 62.88 96 LYS A C 1
ATOM 760 O O . LYS A 1 96 ? 4.701 5.809 -13.000 1.00 62.88 96 LYS A O 1
ATOM 765 N N . PHE A 1 97 ? 6.508 4.482 -12.899 1.00 60.84 97 PHE A N 1
ATOM 766 C CA . PHE A 1 97 ? 7.442 5.554 -12.580 1.00 60.84 97 PHE A CA 1
ATOM 767 C C . PHE A 1 97 ? 8.238 5.906 -13.831 1.00 60.84 97 PHE A C 1
ATOM 769 O O . PHE A 1 97 ? 9.112 5.147 -14.245 1.00 60.84 97 PHE A O 1
ATOM 776 N N . ASP A 1 98 ? 7.959 7.069 -14.418 1.00 59.59 98 ASP A N 1
ATOM 777 C CA . ASP A 1 98 ? 8.839 7.642 -15.434 1.00 59.59 98 ASP A CA 1
ATOM 778 C C . ASP A 1 98 ? 10.093 8.165 -14.728 1.00 59.59 98 ASP A C 1
ATOM 780 O O . ASP A 1 98 ? 10.142 9.293 -14.223 1.00 59.59 98 ASP A O 1
ATOM 784 N N . LEU A 1 99 ? 11.108 7.308 -14.642 1.00 51.50 99 LEU A N 1
ATOM 785 C CA . LEU A 1 99 ? 12.411 7.664 -14.101 1.00 51.50 99 LEU A CA 1
ATOM 786 C C . LEU A 1 99 ? 13.091 8.626 -15.070 1.00 51.50 99 LEU A C 1
ATOM 788 O O . LEU A 1 99 ? 13.814 8.223 -15.977 1.00 51.50 99 LEU A O 1
ATOM 792 N N . ARG A 1 100 ? 12.851 9.926 -14.894 1.00 47.28 100 ARG A N 1
ATOM 793 C CA . ARG A 1 100 ? 13.689 10.924 -15.551 1.00 47.28 100 ARG A CA 1
ATOM 794 C C . ARG A 1 100 ? 15.068 10.887 -14.891 1.00 47.28 100 ARG A C 1
ATOM 796 O O . ARG A 1 100 ? 15.132 10.967 -13.662 1.00 47.28 100 ARG A O 1
ATOM 803 N N . PRO A 1 101 ? 16.160 10.776 -15.666 1.00 43.75 101 PRO A N 1
ATOM 804 C CA . PRO A 1 101 ? 17.494 10.883 -15.101 1.00 43.75 101 PRO A CA 1
ATOM 805 C C . PRO A 1 101 ? 17.619 12.238 -14.399 1.00 43.75 101 PRO A C 1
ATOM 807 O O . PRO A 1 101 ? 17.239 13.273 -14.953 1.00 43.75 101 PRO A O 1
ATOM 810 N N . TYR A 1 102 ? 18.097 12.208 -13.154 1.00 38.41 102 TYR A N 1
ATOM 811 C CA . TYR A 1 102 ? 18.430 13.408 -12.394 1.00 38.41 102 TYR A CA 1
ATOM 812 C C . TYR A 1 10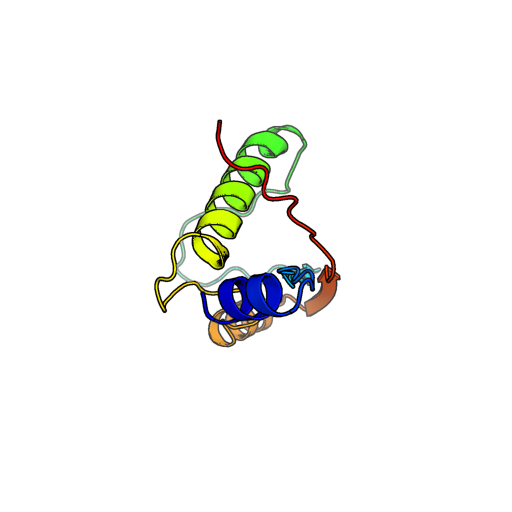2 ? 19.483 14.175 -13.207 1.00 38.41 102 TYR A C 1
ATOM 814 O O . TYR A 1 102 ? 20.539 13.617 -13.509 1.00 38.41 102 TYR A O 1
ATOM 822 N N . ARG A 1 103 ? 19.151 15.393 -13.638 1.00 35.91 103 ARG A N 1
ATOM 823 C CA . ARG A 1 103 ? 20.041 16.266 -14.410 1.00 35.91 103 ARG A CA 1
ATOM 824 C C . ARG A 1 103 ? 20.683 17.292 -13.494 1.00 35.91 103 ARG A C 1
ATOM 826 O O . ARG A 1 103 ? 19.958 17.786 -12.602 1.00 35.91 103 ARG A O 1
#

Sequence (103 aa):
MFAESFCELHEETFHTYMMLEAYHCLVVKKPSNVGGYLRLATEEYITTIAEFMQKYVHNCFMKGNTNALCGCQNPVSNKVYQSIGFVEAGRIADIKFDLRPYR